Protein AF-A0A0B6ZJV5-F1 (afdb_monomer_lite)

Foldseek 3Di:
DDDPPPPDPDDDPVPAQFEEEEPDPDVVVVVQVVDPNYHYDDDPDGPYYHDDPVVCVVCVVPPDDD

Structure (mmCIF, N/CA/C/O backbone):
data_AF-A0A0B6ZJV5-F1
#
_entry.id   AF-A0A0B6ZJV5-F1
#
loop_
_atom_site.group_PDB
_atom_site.id
_atom_site.type_symbol
_atom_site.label_atom_id
_atom_site.label_alt_id
_atom_site.label_comp_id
_atom_site.label_asym_id
_atom_site.label_entity_id
_atom_site.label_seq_id
_atom_site.pdbx_PDB_ins_code
_atom_site.Cartn_x
_atom_site.Cartn_y
_atom_site.Cartn_z
_atom_site.occupancy
_atom_site.B_iso_or_equiv
_atom_site.auth_seq_id
_atom_site.auth_comp_id
_atom_site.auth_asym_id
_atom_site.auth_atom_id
_atom_site.pdbx_PDB_model_num
ATOM 1 N N . MET A 1 1 ? -35.276 16.652 -5.504 1.00 43.84 1 MET A N 1
ATOM 2 C CA . MET A 1 1 ? -34.706 15.398 -4.958 1.00 43.84 1 MET A CA 1
ATOM 3 C C . MET A 1 1 ? -33.963 15.760 -3.679 1.00 43.84 1 MET A C 1
ATOM 5 O O . MET A 1 1 ? -33.173 16.698 -3.737 1.00 43.84 1 MET A O 1
ATOM 9 N N . PRO A 1 2 ? -34.271 15.160 -2.518 1.00 41.50 2 PRO A N 1
ATOM 10 C CA . PRO A 1 2 ? -33.626 15.544 -1.267 1.00 41.50 2 PRO A CA 1
ATOM 11 C C . PRO A 1 2 ? -32.136 15.176 -1.290 1.00 41.50 2 PRO A C 1
ATOM 13 O O . PRO A 1 2 ? -31.749 14.118 -1.781 1.00 41.50 2 PRO A O 1
ATOM 16 N N . LYS A 1 3 ? -31.307 16.092 -0.779 1.00 43.47 3 LYS A N 1
ATOM 17 C CA . LYS A 1 3 ? -29.870 15.912 -0.566 1.00 43.47 3 LYS A CA 1
ATOM 18 C C . LYS A 1 3 ? -29.673 14.923 0.580 1.00 43.47 3 LYS A C 1
ATOM 20 O O . LYS A 1 3 ? -30.015 15.242 1.717 1.00 43.47 3 LYS A O 1
ATOM 25 N N . THR A 1 4 ? -29.093 13.761 0.307 1.00 43.41 4 THR A N 1
ATOM 26 C CA . THR A 1 4 ? -28.635 12.866 1.372 1.00 43.41 4 THR A CA 1
ATOM 27 C C . THR A 1 4 ? -27.320 13.404 1.926 1.00 43.41 4 THR A C 1
ATOM 29 O O . THR A 1 4 ? -26.236 13.112 1.428 1.00 43.41 4 THR A O 1
ATOM 32 N N . VAL A 1 5 ? -27.429 14.243 2.954 1.00 47.53 5 VAL A N 1
ATOM 33 C CA . VAL A 1 5 ? -26.335 14.537 3.881 1.00 47.53 5 VAL A CA 1
ATOM 34 C C . VAL A 1 5 ? -26.101 13.292 4.733 1.00 47.53 5 VAL A C 1
ATOM 36 O O . VAL A 1 5 ? -26.813 13.044 5.704 1.00 47.53 5 VAL A O 1
ATOM 39 N N . ASN A 1 6 ? -25.107 12.487 4.361 1.00 45.06 6 ASN A N 1
ATOM 40 C CA . ASN A 1 6 ? -24.633 11.399 5.208 1.00 45.06 6 ASN A CA 1
ATOM 41 C C . ASN A 1 6 ? -23.824 11.987 6.366 1.00 45.06 6 ASN A C 1
ATOM 43 O O . ASN A 1 6 ? -22.603 12.098 6.315 1.00 45.06 6 ASN A O 1
ATOM 47 N N . ASN A 1 7 ? -24.534 12.367 7.427 1.00 46.75 7 ASN A N 1
ATOM 48 C CA . ASN A 1 7 ? -23.956 12.662 8.729 1.00 46.75 7 ASN A CA 1
ATOM 49 C C . ASN A 1 7 ? -23.648 11.337 9.448 1.00 46.75 7 ASN A C 1
ATOM 51 O O . ASN A 1 7 ? -24.337 10.932 10.383 1.00 46.75 7 ASN A O 1
ATOM 55 N N . GLY A 1 8 ? -22.638 10.622 8.955 1.00 39.53 8 GLY A N 1
ATOM 56 C CA . GLY A 1 8 ? -22.119 9.413 9.583 1.00 39.53 8 GLY A CA 1
ATOM 57 C C . GLY A 1 8 ? -21.102 9.776 10.657 1.00 39.53 8 GLY A C 1
ATOM 58 O O . GLY A 1 8 ? -19.904 9.773 10.398 1.00 39.53 8 GLY A O 1
ATOM 59 N N . LYS A 1 9 ? -21.565 10.088 11.873 1.00 44.91 9 LYS A N 1
ATOM 60 C CA . LYS A 1 9 ? -20.708 10.045 13.067 1.00 44.91 9 LYS A CA 1
ATOM 61 C C . LYS A 1 9 ? -20.319 8.585 13.320 1.00 44.91 9 LYS A C 1
ATOM 63 O O . LYS A 1 9 ? -21.026 7.865 14.023 1.00 44.91 9 LYS A O 1
ATOM 68 N N . SER A 1 10 ? -19.211 8.142 12.737 1.00 48.59 10 SER A N 1
ATOM 69 C CA . SER A 1 10 ? -18.604 6.853 13.064 1.00 48.59 10 SER A CA 1
ATOM 70 C C . SER A 1 10 ? -18.049 6.925 14.482 1.00 48.59 10 SER A C 1
ATOM 72 O O . SER A 1 10 ? -17.183 7.747 14.780 1.00 48.59 10 SER A O 1
ATOM 74 N N . LYS A 1 11 ? -18.594 6.088 15.370 1.00 43.34 11 LYS A N 1
ATOM 75 C CA . LYS A 1 11 ? -18.091 5.845 16.725 1.00 43.34 11 LYS A CA 1
ATOM 76 C C . LYS A 1 11 ? -16.568 5.696 16.697 1.00 43.34 11 LYS A C 1
ATOM 78 O O . LYS A 1 11 ? -16.055 4.772 16.073 1.00 43.34 11 LYS A O 1
ATOM 83 N N . ALA A 1 12 ? -15.879 6.578 17.415 1.00 47.91 12 ALA A N 1
ATOM 84 C CA . ALA A 1 12 ? -14.477 6.422 17.759 1.00 47.91 12 ALA A CA 1
ATOM 85 C C . ALA A 1 12 ? -14.315 5.179 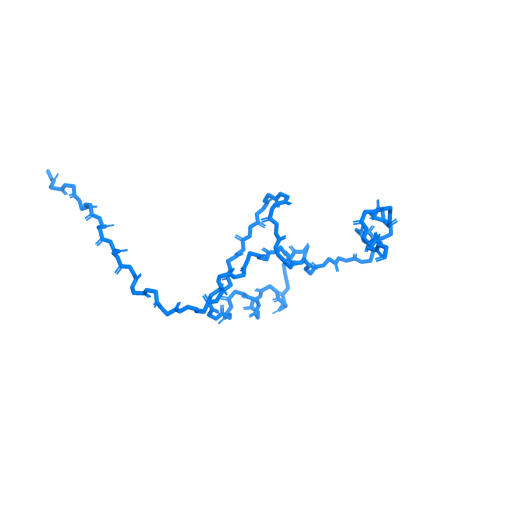18.650 1.00 47.91 12 ALA A C 1
ATOM 87 O O . ALA A 1 12 ? -14.430 5.251 19.870 1.00 47.91 12 ALA A O 1
ATOM 88 N N . SER A 1 13 ? -14.076 4.026 18.029 1.00 51.16 13 SER A N 1
ATOM 89 C CA . SER A 1 13 ? -13.108 3.093 18.593 1.00 51.16 13 SER A CA 1
ATOM 90 C C . SER A 1 13 ? -11.756 3.772 18.413 1.00 51.16 13 SER A C 1
ATOM 92 O O . SER A 1 13 ? -11.447 4.195 17.301 1.00 51.16 13 SER A O 1
ATOM 94 N N . SER A 1 14 ? -10.970 3.951 19.471 1.00 57.31 14 SER A N 1
ATOM 95 C CA . SER A 1 14 ? -9.654 4.604 19.417 1.00 57.31 14 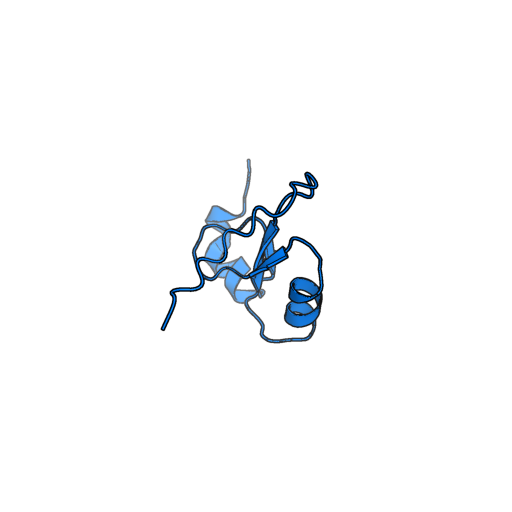SER A CA 1
ATOM 96 C C . SER A 1 14 ? -8.588 3.744 18.715 1.00 57.31 14 SER A C 1
ATOM 98 O O . SER A 1 14 ? -7.419 3.753 19.099 1.00 57.31 14 SER A O 1
ATOM 100 N N . GLU A 1 15 ? -8.990 2.964 17.716 1.00 62.31 15 GLU A N 1
ATOM 101 C CA . GLU A 1 15 ? -8.106 2.291 16.778 1.00 62.31 15 GLU A CA 1
ATOM 102 C C . GLU A 1 15 ? -7.433 3.406 15.973 1.00 62.31 15 GLU A C 1
ATOM 104 O O . GLU A 1 15 ? -8.089 4.111 15.203 1.00 62.31 15 GLU A O 1
ATOM 109 N N . LYS A 1 16 ? -6.142 3.651 16.225 1.00 73.44 16 LYS A N 1
ATOM 110 C CA . LYS A 1 16 ? -5.363 4.647 15.481 1.00 73.44 16 LYS A CA 1
ATOM 111 C C . LYS A 1 16 ? -5.551 4.406 13.983 1.00 73.44 16 LYS A C 1
ATOM 113 O O . LYS A 1 16 ? -5.169 3.357 13.474 1.00 73.44 16 LYS A O 1
ATOM 118 N N . CYS A 1 17 ? -6.118 5.393 13.297 1.00 88.69 17 CYS A N 1
ATOM 119 C CA . CYS A 1 17 ? -6.171 5.413 11.846 1.00 88.69 17 CYS A CA 1
ATOM 120 C C . CYS A 1 17 ? -4.737 5.527 11.311 1.00 88.69 17 CYS A C 1
ATOM 122 O O . CYS A 1 17 ? -4.064 6.510 11.612 1.00 88.69 17 CYS A O 1
ATOM 124 N N . ILE A 1 18 ? -4.270 4.534 10.552 1.00 93.50 18 ILE A N 1
ATOM 125 C CA . ILE A 1 18 ? -2.935 4.524 9.941 1.00 93.50 18 ILE A CA 1
ATOM 126 C C . ILE A 1 18 ? -3.062 4.968 8.489 1.00 93.50 18 ILE A C 1
ATOM 128 O O . ILE A 1 18 ? -3.721 4.303 7.690 1.00 93.50 18 ILE A O 1
ATOM 132 N N . ARG A 1 19 ? -2.410 6.072 8.127 1.00 95.19 19 ARG A N 1
ATOM 133 C CA . ARG A 1 19 ? -2.268 6.491 6.731 1.00 95.19 19 ARG A CA 1
ATOM 134 C C . ARG A 1 19 ? -1.087 5.758 6.128 1.00 95.19 19 ARG A C 1
ATOM 136 O O . ARG A 1 19 ? 0.042 5.925 6.590 1.00 95.19 19 ARG A O 1
ATOM 143 N N . PHE A 1 20 ? -1.335 4.947 5.112 1.00 95.25 20 PHE A N 1
ATOM 144 C CA . PHE A 1 20 ? -0.283 4.195 4.452 1.00 95.25 20 PHE A CA 1
ATOM 145 C C . PHE A 1 20 ? -0.102 4.609 2.999 1.00 95.25 20 PHE A C 1
ATOM 147 O O . PHE A 1 20 ? -1.050 4.990 2.316 1.00 95.25 20 PHE A O 1
ATOM 154 N N . ARG A 1 21 ? 1.123 4.457 2.509 1.00 94.12 21 ARG A N 1
ATOM 155 C CA . ARG A 1 21 ? 1.450 4.483 1.084 1.00 94.12 21 ARG A CA 1
ATOM 156 C C . ARG A 1 21 ? 2.014 3.118 0.681 1.00 94.12 21 ARG A C 1
ATOM 158 O O . ARG A 1 21 ? 2.607 2.421 1.507 1.00 94.12 21 ARG A O 1
ATOM 165 N N . CYS A 1 22 ? 1.834 2.728 -0.576 1.00 93.81 22 CYS A N 1
ATOM 166 C CA . CYS A 1 22 ? 2.444 1.531 -1.153 1.00 93.81 22 CYS A CA 1
ATOM 167 C C . CYS A 1 22 ? 2.953 1.866 -2.558 1.00 93.81 22 CYS A C 1
ATOM 169 O O . CYS A 1 22 ? 2.190 2.399 -3.363 1.00 93.81 22 CYS A O 1
ATOM 171 N N . SER A 1 23 ? 4.230 1.608 -2.860 1.00 89.56 23 SER A N 1
ATOM 172 C CA . SER A 1 23 ? 4.784 1.904 -4.193 1.00 89.56 23 SER A CA 1
ATOM 173 C C . SER A 1 23 ? 4.384 0.861 -5.237 1.00 89.56 23 SER A C 1
ATOM 175 O O . SER A 1 23 ? 4.435 1.132 -6.435 1.00 89.56 23 SER A O 1
ATOM 177 N N . LEU A 1 24 ? 3.932 -0.313 -4.788 1.00 86.81 24 LEU A N 1
ATOM 178 C CA . LEU A 1 24 ? 3.615 -1.454 -5.634 1.00 86.81 24 LEU A CA 1
ATOM 179 C C . LEU A 1 24 ? 2.122 -1.786 -5.576 1.00 86.81 24 LEU A C 1
ATOM 181 O O . LEU A 1 24 ? 1.540 -1.944 -4.504 1.00 86.81 24 LEU A O 1
ATOM 185 N N . GLN A 1 25 ? 1.509 -1.969 -6.744 1.00 87.06 25 GLN A N 1
ATOM 186 C CA . GLN A 1 25 ? 0.145 -2.490 -6.871 1.00 87.06 25 GLN A CA 1
ATOM 187 C C . GLN A 1 25 ? 0.169 -4.021 -6.888 1.00 87.06 25 GLN A C 1
ATOM 189 O O . GLN A 1 25 ? -0.015 -4.653 -7.925 1.00 87.06 25 GLN A O 1
ATOM 194 N N . ASN A 1 26 ? 0.485 -4.620 -5.744 1.00 88.62 26 ASN A N 1
ATOM 195 C CA . ASN A 1 26 ? 0.619 -6.067 -5.591 1.00 88.62 26 ASN A CA 1
ATOM 196 C C . ASN A 1 26 ? -0.191 -6.579 -4.389 1.00 88.62 26 ASN A C 1
ATOM 198 O O . ASN A 1 26 ? -0.919 -5.829 -3.748 1.00 88.62 26 ASN A O 1
ATOM 202 N N . THR A 1 27 ? -0.018 -7.852 -4.039 1.00 95.19 27 THR A N 1
ATOM 203 C CA . THR A 1 27 ? -0.709 -8.481 -2.902 1.00 95.19 27 THR A CA 1
ATOM 204 C C . THR A 1 27 ? -0.485 -7.767 -1.568 1.00 95.19 27 THR A C 1
ATOM 206 O O . THR A 1 27 ? -1.341 -7.845 -0.691 1.00 95.19 27 THR A O 1
ATOM 209 N N . ILE A 1 28 ? 0.624 -7.037 -1.396 1.00 94.62 28 ILE A N 1
ATOM 210 C CA . ILE A 1 28 ? 0.839 -6.218 -0.199 1.00 94.62 28 ILE A CA 1
ATOM 211 C C . ILE A 1 28 ? -0.162 -5.064 -0.156 1.00 94.62 28 ILE A C 1
ATOM 213 O O . ILE A 1 28 ? -0.727 -4.809 0.902 1.00 94.62 28 ILE A O 1
ATOM 217 N N . LEU A 1 29 ? -0.449 -4.412 -1.286 1.00 94.38 29 LEU A N 1
ATOM 218 C CA . LEU A 1 29 ? -1.479 -3.374 -1.349 1.00 94.38 29 LEU A CA 1
ATOM 219 C C . LEU A 1 29 ? -2.846 -3.915 -0.906 1.00 94.38 29 LEU A C 1
ATOM 221 O O . LEU A 1 29 ? -3.527 -3.269 -0.110 1.00 94.38 29 LEU A O 1
ATOM 225 N N . ASP A 1 30 ? -3.218 -5.113 -1.357 1.00 94.94 30 ASP A N 1
ATOM 226 C CA . ASP A 1 30 ? -4.480 -5.749 -0.964 1.00 94.94 30 ASP A CA 1
ATOM 227 C C . ASP A 1 30 ? -4.520 -6.056 0.540 1.00 94.94 30 ASP A C 1
ATOM 229 O O . ASP A 1 30 ? -5.521 -5.786 1.205 1.00 94.94 30 ASP A O 1
ATOM 233 N N . VAL A 1 31 ? -3.411 -6.546 1.104 1.00 95.75 31 VAL A N 1
ATOM 234 C CA . VAL A 1 31 ? -3.273 -6.796 2.548 1.00 95.75 31 VAL A CA 1
ATOM 235 C C . VAL A 1 31 ? -3.407 -5.504 3.357 1.00 95.75 31 VAL A C 1
ATOM 237 O O . VAL A 1 31 ? -4.101 -5.486 4.374 1.00 95.75 31 VAL A O 1
ATOM 240 N N . LEU A 1 32 ? -2.770 -4.417 2.913 1.00 94.69 32 LEU A N 1
ATOM 241 C CA . LEU A 1 32 ? -2.835 -3.123 3.594 1.00 94.69 32 LEU A CA 1
ATOM 242 C C . LEU A 1 32 ? -4.248 -2.525 3.534 1.00 94.69 32 LEU A C 1
ATOM 244 O O . LEU A 1 32 ? -4.734 -2.023 4.544 1.00 94.69 32 LEU A O 1
ATOM 248 N N . ARG A 1 33 ? -4.944 -2.650 2.395 1.00 94.00 33 ARG A N 1
ATOM 249 C CA . ARG A 1 33 ? -6.345 -2.217 2.231 1.00 94.00 33 ARG A CA 1
ATOM 250 C C . ARG A 1 33 ? -7.334 -3.043 3.048 1.00 94.00 33 ARG A C 1
ATOM 252 O O . ARG A 1 33 ? -8.341 -2.510 3.504 1.00 94.00 33 ARG A O 1
ATOM 259 N N . ALA A 1 34 ? -7.069 -4.335 3.225 1.00 95.06 34 ALA A N 1
ATOM 260 C CA . ALA A 1 34 ? -7.930 -5.222 4.000 1.00 95.06 34 ALA A CA 1
ATOM 261 C C . ALA A 1 34 ? -7.838 -4.977 5.516 1.00 95.06 34 ALA A C 1
ATOM 263 O O . ALA A 1 34 ? -8.674 -5.478 6.271 1.00 95.06 34 ALA A O 1
ATOM 264 N N . ARG A 1 35 ? -6.830 -4.227 5.983 1.00 93.31 35 ARG A N 1
ATOM 265 C CA . ARG A 1 35 ? -6.605 -3.995 7.407 1.00 93.31 35 ARG A CA 1
ATOM 266 C C . ARG A 1 35 ? -7.544 -2.901 7.941 1.00 93.31 35 ARG A C 1
ATOM 268 O O . ARG A 1 35 ? -7.499 -1.767 7.466 1.00 93.31 35 ARG A O 1
ATOM 275 N N . PRO A 1 36 ? -8.379 -3.191 8.956 1.00 94.00 36 PRO A N 1
ATOM 276 C CA . PRO A 1 36 ? -9.253 -2.183 9.550 1.00 94.00 36 PRO A CA 1
ATOM 277 C C . PRO A 1 36 ? -8.461 -0.975 10.068 1.00 94.00 36 PRO A C 1
ATOM 279 O O . PRO A 1 36 ? -7.426 -1.137 10.713 1.00 94.00 36 PRO A O 1
ATOM 282 N N . GLY A 1 37 ? -8.944 0.235 9.775 1.00 91.81 37 GLY A N 1
ATOM 283 C CA . GLY A 1 37 ? -8.311 1.487 10.205 1.00 91.81 37 GLY A CA 1
ATOM 284 C C . GLY A 1 37 ? -7.116 1.939 9.360 1.00 91.81 37 GLY A C 1
ATOM 285 O O . GLY A 1 37 ? -6.507 2.953 9.690 1.00 91.81 37 GLY A O 1
ATOM 286 N N . TRP A 1 38 ? -6.774 1.228 8.283 1.00 94.75 38 TRP A N 1
ATOM 287 C CA . TRP A 1 38 ? -5.701 1.619 7.370 1.00 94.75 38 TRP A CA 1
ATOM 288 C C . TRP A 1 38 ? -6.282 2.350 6.161 1.00 94.75 38 TRP A C 1
ATOM 290 O O . TRP A 1 38 ? -7.222 1.875 5.526 1.00 94.75 38 TRP A O 1
ATOM 300 N N . ILE A 1 39 ? -5.736 3.525 5.857 1.00 94.44 39 ILE A N 1
ATOM 301 C CA . ILE A 1 39 ? -6.199 4.393 4.774 1.00 94.44 39 ILE A CA 1
ATOM 302 C C . ILE A 1 39 ? -5.041 4.648 3.821 1.00 94.44 39 ILE A C 1
ATOM 304 O O . ILE A 1 39 ? -4.002 5.163 4.226 1.00 94.44 39 ILE A O 1
ATOM 308 N N . GLU A 1 40 ? -5.231 4.307 2.551 1.00 94.56 40 GLU A N 1
ATOM 309 C CA . GLU A 1 40 ? -4.252 4.599 1.510 1.00 94.56 40 GLU A CA 1
ATOM 310 C C . GLU A 1 40 ? -4.229 6.104 1.213 1.00 94.56 40 GLU A C 1
ATOM 312 O O . GLU A 1 40 ? -5.274 6.712 0.971 1.00 94.56 40 GLU A O 1
ATOM 317 N N . VAL A 1 41 ? -3.040 6.704 1.215 1.00 94.19 41 VAL A N 1
ATOM 318 C CA . VAL A 1 41 ? -2.823 8.118 0.892 1.00 94.19 41 VAL A CA 1
ATOM 319 C C . VAL A 1 41 ? -1.788 8.271 -0.219 1.00 94.19 41 VAL A C 1
ATOM 321 O O . VAL A 1 41 ? -0.848 7.487 -0.346 1.00 94.19 41 VAL A O 1
ATOM 324 N N . THR A 1 42 ? -1.951 9.313 -1.033 1.00 88.31 42 THR A N 1
ATOM 325 C CA . THR A 1 42 ? -1.038 9.644 -2.140 1.00 88.31 42 THR A CA 1
ATOM 326 C C . THR A 1 42 ? -0.186 10.882 -1.868 1.00 88.31 42 THR A C 1
ATOM 328 O O . THR A 1 42 ? 0.657 11.233 -2.690 1.00 88.31 42 THR A O 1
ATOM 331 N N . ASN A 1 43 ? -0.418 11.569 -0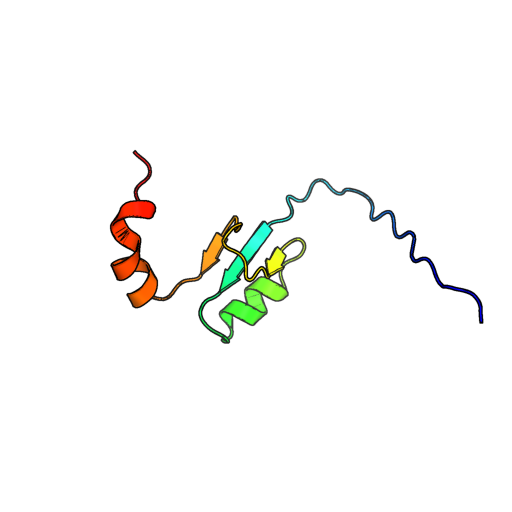.747 1.00 87.81 43 ASN A N 1
ATOM 332 C CA . ASN A 1 43 ? 0.352 12.736 -0.332 1.00 87.81 43 ASN A CA 1
ATOM 333 C C . ASN A 1 43 ? 1.603 12.318 0.466 1.00 87.81 43 ASN A C 1
ATOM 335 O O . ASN A 1 43 ? 1.836 11.141 0.740 1.00 87.81 43 ASN A O 1
ATOM 339 N N . ASN A 1 44 ? 2.413 13.302 0.851 1.00 83.44 44 ASN A N 1
ATOM 340 C CA . ASN A 1 44 ? 3.619 13.082 1.654 1.00 83.44 44 ASN A CA 1
ATOM 341 C C . ASN A 1 44 ? 3.329 12.966 3.163 1.00 83.44 44 ASN A C 1
ATOM 343 O O . ASN A 1 44 ? 4.260 12.943 3.959 1.00 83.44 44 ASN A O 1
ATOM 347 N N . GLU A 1 45 ? 2.057 12.902 3.564 1.00 87.00 45 G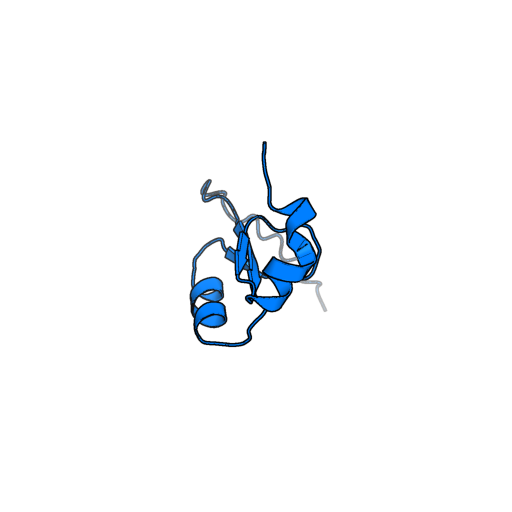LU A N 1
ATOM 348 C CA . GLU A 1 45 ? 1.642 12.783 4.961 1.00 87.00 45 GLU A CA 1
ATOM 349 C C . GLU A 1 45 ? 1.164 11.356 5.242 1.00 87.00 45 GLU A C 1
ATOM 351 O O . GLU A 1 45 ? -0.033 11.066 5.288 1.00 87.00 45 GLU A O 1
ATOM 356 N N . TRP A 1 46 ? 2.123 10.455 5.419 1.00 91.94 46 TRP A N 1
ATOM 357 C CA . TRP A 1 46 ? 1.883 9.048 5.712 1.00 91.94 46 TRP A CA 1
ATOM 358 C C . TRP A 1 46 ? 2.513 8.663 7.049 1.00 91.94 46 TRP A C 1
ATOM 360 O O . TRP A 1 46 ? 3.521 9.224 7.469 1.00 91.94 46 TRP A O 1
ATOM 370 N N . ASP A 1 47 ? 1.904 7.685 7.711 1.00 91.50 47 ASP A N 1
ATOM 371 C CA . ASP A 1 47 ? 2.394 7.104 8.962 1.00 91.50 4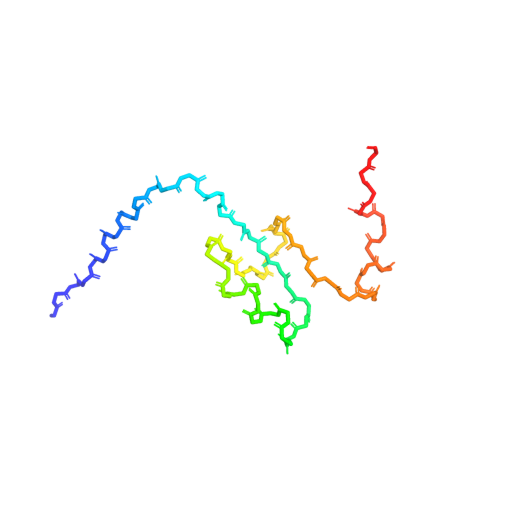7 ASP A CA 1
ATOM 372 C C . ASP A 1 47 ? 3.194 5.813 8.691 1.00 91.50 47 ASP A C 1
ATOM 374 O O . ASP A 1 47 ? 4.022 5.399 9.499 1.00 91.50 47 ASP A O 1
ATOM 378 N N . PHE A 1 48 ? 2.962 5.176 7.537 1.00 92.44 48 PHE A N 1
ATOM 379 C CA . PHE A 1 48 ? 3.675 3.988 7.070 1.00 92.44 48 PHE A CA 1
ATOM 380 C C . PHE A 1 48 ? 3.851 4.017 5.547 1.00 92.44 48 PHE A C 1
ATOM 382 O O . PHE A 1 48 ? 2.900 4.297 4.818 1.00 92.44 48 PHE A O 1
ATOM 389 N N . PHE A 1 49 ? 5.034 3.662 5.042 1.00 92.50 49 PHE A N 1
ATOM 390 C CA . PHE A 1 49 ? 5.259 3.520 3.604 1.00 92.50 49 PHE A CA 1
ATOM 391 C C . PHE A 1 49 ? 5.896 2.171 3.266 1.00 92.50 49 PHE A C 1
ATOM 393 O O . PHE A 1 49 ? 7.048 1.912 3.610 1.00 92.50 49 PHE A O 1
ATOM 400 N N . TRP A 1 50 ? 5.153 1.326 2.545 1.00 92.44 50 TRP A N 1
ATOM 401 C CA . TRP A 1 50 ? 5.723 0.165 1.869 1.00 92.44 50 TRP A CA 1
ATOM 402 C C . TRP A 1 50 ? 6.351 0.601 0.541 1.00 92.44 50 TRP A C 1
ATOM 404 O O . TRP A 1 50 ? 5.649 0.807 -0.452 1.00 92.44 50 TRP A O 1
ATOM 414 N N . CYS A 1 51 ? 7.666 0.794 0.551 1.00 89.88 51 CYS A N 1
ATOM 415 C CA . CYS A 1 51 ? 8.442 1.281 -0.584 1.00 89.88 51 CYS A CA 1
ATOM 416 C C . CYS A 1 51 ? 9.295 0.175 -1.222 1.00 89.88 51 CYS A C 1
ATOM 418 O O . CYS A 1 51 ? 9.565 -0.861 -0.612 1.00 89.88 51 CYS A O 1
ATOM 420 N N . ASP A 1 52 ? 9.718 0.397 -2.465 1.00 86.75 52 ASP A N 1
ATOM 421 C CA . ASP A 1 52 ? 10.744 -0.410 -3.122 1.00 86.75 52 ASP A CA 1
ATOM 422 C C . ASP A 1 52 ? 12.156 0.072 -2.749 1.00 86.75 52 ASP A C 1
ATOM 424 O O . ASP A 1 52 ? 12.355 1.129 -2.143 1.00 86.75 52 ASP A O 1
ATOM 428 N N . LYS A 1 53 ? 13.156 -0.745 -3.103 1.00 83.50 53 LYS A N 1
ATOM 429 C CA . LYS A 1 53 ? 14.563 -0.467 -2.800 1.00 83.50 53 LYS A CA 1
ATOM 430 C C . LYS A 1 53 ? 15.048 0.826 -3.460 1.00 83.50 53 LYS A C 1
ATOM 432 O O . LYS A 1 53 ? 15.811 1.560 -2.840 1.00 83.50 53 LYS A O 1
ATOM 437 N N . ASP A 1 54 ? 14.597 1.110 -4.679 1.00 83.06 54 ASP A N 1
ATOM 438 C CA . ASP A 1 54 ? 15.016 2.301 -5.418 1.00 83.06 54 ASP A CA 1
ATOM 439 C C . ASP A 1 54 ? 14.519 3.572 -4.723 1.00 83.06 54 ASP A C 1
ATOM 441 O O . ASP A 1 54 ? 15.253 4.557 -4.625 1.00 83.06 54 ASP A O 1
ATOM 445 N N . TRP A 1 55 ? 13.302 3.556 -4.173 1.00 82.81 55 TRP A N 1
ATOM 446 C CA . TRP A 1 55 ? 12.809 4.657 -3.356 1.00 82.81 55 TRP A CA 1
ATOM 447 C C . TRP A 1 55 ? 13.644 4.841 -2.088 1.00 82.81 55 TRP A C 1
ATOM 449 O O . TRP A 1 55 ? 14.011 5.975 -1.781 1.00 82.81 55 TRP A O 1
ATOM 459 N N . LEU A 1 56 ? 13.976 3.752 -1.382 1.00 80.19 56 LEU A N 1
ATOM 460 C CA . LEU A 1 56 ? 14.789 3.818 -0.165 1.00 80.19 56 LEU A CA 1
ATOM 461 C C . LEU A 1 56 ? 16.162 4.437 -0.451 1.00 80.19 56 LEU A C 1
ATOM 463 O O . LEU A 1 56 ? 16.531 5.404 0.207 1.00 80.19 56 LEU A O 1
ATOM 467 N N . THR A 1 57 ? 16.868 3.940 -1.470 1.00 79.19 57 THR A N 1
ATOM 468 C CA . THR A 1 57 ? 18.216 4.403 -1.836 1.00 79.19 57 THR A CA 1
ATOM 469 C C . THR A 1 57 ? 18.245 5.869 -2.279 1.00 79.19 57 THR A C 1
ATOM 471 O O . THR A 1 57 ? 19.208 6.581 -2.014 1.00 79.19 57 THR A O 1
ATOM 474 N N . ASN A 1 58 ? 17.174 6.366 -2.902 1.00 79.81 58 ASN A N 1
ATOM 475 C CA . ASN A 1 58 ? 17.082 7.771 -3.310 1.00 79.81 58 ASN A CA 1
ATOM 476 C C . ASN A 1 58 ? 16.601 8.718 -2.194 1.00 79.81 58 ASN A C 1
ATOM 478 O O . ASN A 1 58 ? 16.629 9.932 -2.382 1.00 79.81 58 ASN A O 1
ATOM 482 N N . ASN A 1 59 ? 16.135 8.192 -1.056 1.00 73.00 59 ASN A N 1
ATOM 483 C CA . ASN A 1 59 ? 15.613 8.983 0.067 1.00 73.00 59 ASN A CA 1
ATOM 484 C C . ASN A 1 59 ? 16.409 8.758 1.369 1.00 73.00 59 ASN A C 1
ATOM 486 O O . ASN A 1 59 ? 15.929 9.128 2.441 1.00 73.00 59 ASN A O 1
ATOM 490 N N . GLU A 1 60 ? 17.621 8.187 1.290 1.00 58.44 60 GLU A N 1
ATOM 491 C CA . GLU A 1 60 ? 18.440 7.809 2.456 1.00 58.44 60 GLU A CA 1
ATOM 492 C C . GLU A 1 60 ? 18.712 8.978 3.422 1.00 58.44 60 GLU A C 1
ATOM 494 O O . GLU A 1 60 ? 18.728 8.752 4.627 1.00 58.44 60 GLU A O 1
ATOM 499 N N . GLU A 1 61 ? 18.814 10.231 2.958 1.00 58.75 61 GLU A N 1
ATOM 500 C CA . GLU A 1 61 ? 19.025 11.394 3.846 1.00 58.75 61 GLU A CA 1
ATOM 501 C C . GLU A 1 61 ? 17.843 11.700 4.788 1.00 58.75 61 GLU A C 1
ATOM 503 O O . GLU A 1 61 ? 18.035 12.344 5.814 1.00 58.75 61 GLU A O 1
ATOM 508 N N . ASN A 1 62 ? 16.628 11.229 4.482 1.00 56.81 62 ASN A N 1
ATOM 509 C CA . ASN A 1 62 ? 15.400 11.575 5.217 1.00 56.81 62 ASN A CA 1
ATOM 510 C C . ASN A 1 62 ? 14.811 10.408 6.034 1.00 56.81 62 ASN A C 1
ATOM 512 O O . ASN A 1 62 ? 13.769 10.563 6.669 1.00 56.81 62 ASN A O 1
ATOM 516 N N . VAL A 1 63 ? 15.443 9.228 5.993 1.00 58.88 63 VAL A N 1
ATOM 517 C CA . VAL A 1 63 ? 14.989 8.008 6.695 1.00 58.88 63 VAL A CA 1
ATOM 518 C C . VAL A 1 63 ? 15.814 7.736 7.966 1.00 58.88 63 VAL A C 1
ATOM 520 O O . VAL A 1 63 ? 15.410 6.935 8.810 1.00 58.88 63 VAL A O 1
ATOM 523 N N . TYR A 1 64 ? 16.927 8.450 8.163 1.00 52.25 64 TYR A N 1
ATOM 524 C CA . TYR A 1 64 ? 17.686 8.419 9.412 1.00 52.25 64 TYR A CA 1
ATOM 525 C C . TYR A 1 64 ? 17.056 9.344 10.462 1.00 52.25 64 TYR A C 1
ATOM 527 O O . TYR A 1 64 ? 17.207 10.563 10.422 1.00 52.25 64 TYR A O 1
ATOM 535 N N . PHE A 1 65 ? 16.367 8.745 11.433 1.00 54.06 65 PHE A N 1
ATOM 536 C CA . PHE A 1 65 ? 16.141 9.377 12.732 1.00 54.06 65 PHE A CA 1
ATOM 537 C C . PHE A 1 65 ? 17.467 9.350 13.526 1.00 54.06 65 PHE A C 1
ATOM 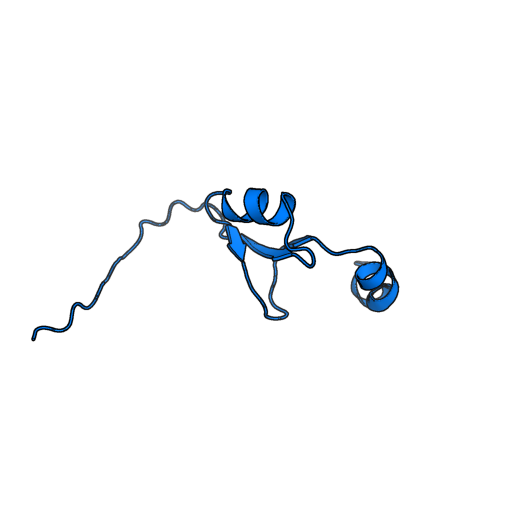539 O O . PHE A 1 65 ? 18.123 8.304 13.508 1.00 54.06 65 PHE A O 1
ATOM 546 N N . PRO A 1 66 ? 17.887 10.455 14.177 1.00 53.03 66 PRO A N 1
ATOM 547 C CA . PRO A 1 66 ? 19.030 10.448 15.093 1.00 53.03 66 PRO A CA 1
ATOM 548 C C . PRO A 1 66 ? 18.805 9.543 16.312 1.00 53.03 66 PRO A C 1
ATOM 550 O O . PRO A 1 66 ? 17.630 9.343 16.704 1.00 53.03 66 PRO A O 1
#

pLDDT: mean 76.46, std 19.72, range [39.53, 95.75]

Secondary structure (DSSP, 8-state):
---------------PPEEEEESS-SHHHHHHHHSTTEEE--SS--SEEE--HHHHHHTGGGT---

Organism: NCBI:txid1028688

Radius of gyration: 16.42 Å; chains: 1; bounding box: 54×24×26 Å

Sequence (66 aa):
MPKTVNNGKSKASSEKCIRFRCSLQNTILDVLRARPGWIEVTNNEWDFFWCDKDWLTNNEENVYFP